Protein AF-A0A7J8YJQ6-F1 (afdb_monomer_lite)

Sequence (64 aa):
MFKFKAGEYSEREGYNGSEFVPTYEDKDGDWMLVGDVPWEMFTNSCKKLRIMKGSEARGLGCVV

Foldseek 3Di:
DDPDDWADQDQQAGGDDDQKFKWFQFQVRDIEGVPNDDPVRCVVTGDDIDIDGLVVCVVRRHND

Secondary structure (DSSP, 8-state):
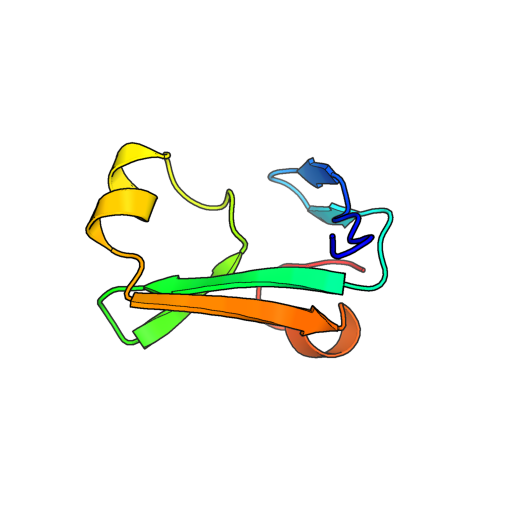-------EEETTTEEES-SEEEEEE-SSS-EEETTSS-HHHHHHH--EEEEEEGGGSGGGT---

Structure (mmCIF, N/CA/C/O backbone):
data_AF-A0A7J8YJQ6-F1
#
_entry.id   AF-A0A7J8YJQ6-F1
#
loop_
_atom_site.group_PDB
_atom_site.id
_atom_site.type_symbol
_atom_site.label_atom_id
_atom_site.label_alt_id
_atom_site.label_comp_id
_atom_site.label_asym_id
_atom_site.label_entity_id
_atom_site.label_seq_id
_atom_site.pdbx_PDB_ins_code
_atom_site.Cartn_x
_atom_site.Cartn_y
_atom_site.Cartn_z
_atom_site.occupancy
_atom_site.B_iso_or_equiv
_atom_site.auth_seq_id
_atom_site.auth_comp_id
_atom_site.auth_asym_id
_atom_site.auth_atom_id
_atom_site.pdbx_PDB_model_num
ATOM 1 N N . MET A 1 1 ? 7.039 20.335 -7.787 1.00 68.69 1 MET A N 1
ATOM 2 C CA . MET A 1 1 ? 6.205 19.137 -8.026 1.00 68.69 1 MET A CA 1
ATOM 3 C C . MET A 1 1 ? 7.114 17.918 -7.973 1.00 68.69 1 MET A C 1
ATOM 5 O O . MET A 1 1 ? 8.134 17.932 -8.654 1.00 68.69 1 MET A O 1
ATOM 9 N N . PHE A 1 2 ? 6.813 16.917 -7.148 1.00 71.62 2 PHE A N 1
ATOM 10 C CA . PHE A 1 2 ? 7.630 15.702 -7.062 1.00 71.62 2 PHE A CA 1
ATOM 11 C C . PHE A 1 2 ? 7.486 14.872 -8.346 1.00 71.62 2 PHE A C 1
ATOM 13 O O . PHE A 1 2 ? 6.371 14.634 -8.805 1.00 71.62 2 PHE A O 1
ATOM 20 N N . LYS A 1 3 ? 8.610 14.451 -8.939 1.00 79.19 3 LYS A N 1
ATOM 21 C CA . LYS A 1 3 ? 8.632 13.516 -10.073 1.00 79.19 3 LYS A CA 1
ATOM 22 C C . LYS A 1 3 ? 8.720 12.094 -9.524 1.00 79.19 3 LYS A C 1
ATOM 24 O O . LYS A 1 3 ? 9.808 11.544 -9.414 1.00 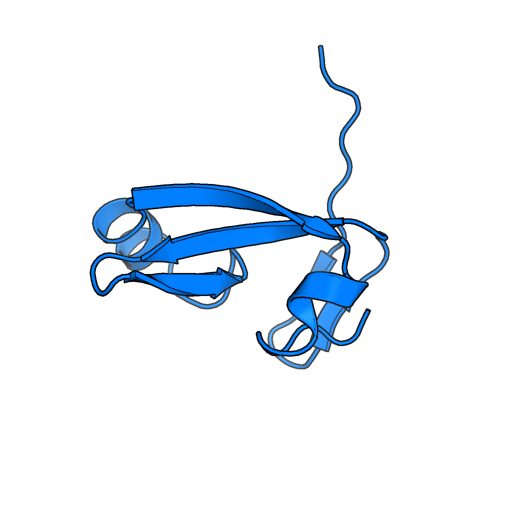79.19 3 LYS A O 1
ATOM 29 N N . PHE A 1 4 ? 7.576 11.539 -9.142 1.00 80.31 4 PHE A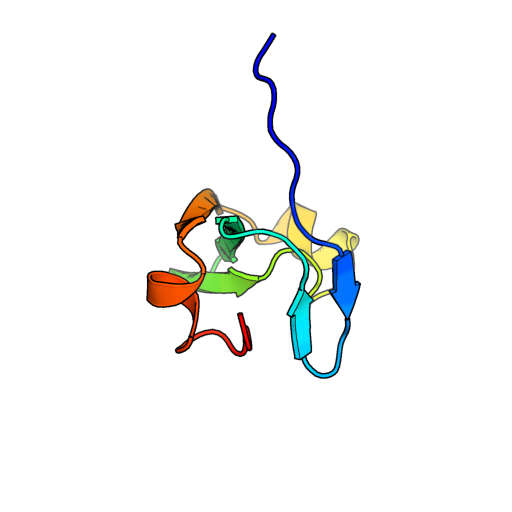 N 1
ATOM 30 C CA . PHE A 1 4 ? 7.459 10.157 -8.691 1.00 80.31 4 PHE A CA 1
ATOM 31 C C . PHE A 1 4 ? 6.675 9.341 -9.720 1.00 80.31 4 PHE A C 1
ATOM 33 O O . PHE A 1 4 ? 5.647 9.799 -10.219 1.00 80.31 4 PHE A O 1
ATOM 40 N N . LYS A 1 5 ? 7.171 8.143 -10.035 1.00 80.56 5 LYS A N 1
ATOM 41 C CA . LYS A 1 5 ? 6.462 7.137 -10.828 1.00 80.56 5 LYS A CA 1
ATOM 42 C C . LYS A 1 5 ? 6.454 5.829 -10.041 1.00 80.56 5 LYS A C 1
ATOM 44 O O . LYS A 1 5 ? 7.512 5.247 -9.801 1.00 80.56 5 LYS A O 1
ATOM 49 N N . ALA A 1 6 ? 5.267 5.399 -9.631 1.00 83.44 6 ALA A N 1
ATOM 50 C CA . ALA A 1 6 ? 5.060 4.042 -9.147 1.00 83.44 6 ALA A CA 1
ATOM 51 C C . ALA A 1 6 ? 5.064 3.067 -10.332 1.00 83.44 6 ALA A C 1
ATOM 53 O O . ALA A 1 6 ? 4.821 3.476 -11.470 1.00 83.44 6 ALA A O 1
ATOM 54 N N . GLY A 1 7 ? 5.349 1.798 -10.046 1.00 84.62 7 GLY A N 1
ATOM 55 C CA . GLY A 1 7 ? 5.129 0.714 -10.999 1.00 84.62 7 GLY A CA 1
ATOM 56 C C . GLY A 1 7 ? 3.639 0.489 -11.270 1.00 84.62 7 GLY A C 1
ATOM 57 O O . GLY A 1 7 ? 2.778 1.126 -10.656 1.00 84.62 7 GLY A O 1
ATOM 58 N N . GLU A 1 8 ? 3.330 -0.443 -12.163 1.00 85.81 8 GLU A N 1
ATOM 59 C CA . GLU A 1 8 ? 1.962 -0.925 -12.362 1.00 85.81 8 GLU A CA 1
ATOM 60 C C . GLU A 1 8 ? 1.644 -2.013 -11.340 1.00 85.81 8 GLU A C 1
ATOM 62 O O . GLU A 1 8 ? 2.464 -2.898 -11.103 1.00 85.81 8 GLU A O 1
ATOM 67 N N . TYR A 1 9 ? 0.465 -1.931 -10.725 1.00 86.88 9 TYR A N 1
ATOM 68 C CA . TYR A 1 9 ? -0.025 -2.954 -9.808 1.00 86.88 9 TYR A CA 1
ATOM 69 C C . TYR A 1 9 ? -0.677 -4.101 -10.585 1.00 86.88 9 TYR A C 1
ATOM 71 O O . TYR A 1 9 ? -1.479 -3.870 -11.492 1.00 86.88 9 TYR A O 1
ATOM 79 N N . SER A 1 10 ? -0.383 -5.333 -10.183 1.00 87.38 10 SER A N 1
ATOM 80 C CA . SER A 1 10 ? -1.089 -6.540 -10.598 1.00 87.38 10 SER A CA 1
ATOM 81 C C . SER A 1 10 ? -1.438 -7.383 -9.374 1.00 87.38 10 SER A C 1
ATOM 83 O O . SER A 1 10 ? -0.638 -7.510 -8.452 1.00 87.38 10 SER A O 1
ATOM 85 N N . GLU A 1 11 ? -2.598 -8.033 -9.389 1.00 81.81 11 GLU A N 1
ATOM 86 C CA . GLU A 1 11 ? -3.047 -8.877 -8.269 1.00 81.81 11 GLU A CA 1
ATOM 87 C C . GLU A 1 11 ? -2.136 -10.095 -8.024 1.00 81.81 11 GLU A C 1
ATOM 89 O O . GLU A 1 11 ? -2.160 -10.685 -6.949 1.00 81.81 11 GLU A O 1
ATOM 94 N N . ARG A 1 12 ? -1.351 -10.513 -9.030 1.00 81.62 12 ARG A N 1
ATOM 95 C CA . ARG A 1 12 ? -0.476 -11.694 -8.933 1.00 81.62 12 ARG A CA 1
ATOM 96 C C . ARG A 1 12 ? 0.921 -11.374 -8.416 1.00 81.62 12 ARG A C 1
ATOM 98 O O . ARG A 1 12 ? 1.509 -12.216 -7.748 1.00 81.62 12 ARG A O 1
ATOM 105 N N . GLU A 1 13 ? 1.466 -10.217 -8.782 1.00 80.12 13 GLU A N 1
ATOM 106 C CA . GLU A 1 13 ? 2.886 -9.887 -8.568 1.00 80.12 13 GLU A CA 1
ATOM 107 C C . GLU A 1 13 ? 3.085 -8.594 -7.755 1.00 80.12 13 GLU A C 1
ATOM 109 O O . GLU A 1 13 ? 4.218 -8.211 -7.448 1.00 80.12 13 GLU A O 1
ATOM 114 N N . GLY A 1 14 ? 1.993 -7.909 -7.401 1.00 84.69 14 GLY A N 1
ATOM 115 C CA . GLY A 1 14 ? 2.028 -6.584 -6.798 1.00 84.69 14 GLY A CA 1
ATOM 116 C C . GLY A 1 14 ? 2.500 -5.536 -7.803 1.00 84.69 14 GLY A C 1
ATOM 117 O O . GLY A 1 14 ? 2.161 -5.588 -8.988 1.00 84.69 14 GLY A O 1
ATOM 118 N N . TYR A 1 15 ? 3.281 -4.567 -7.330 1.00 87.06 15 TYR A N 1
ATOM 119 C CA . TYR A 1 15 ? 3.848 -3.522 -8.178 1.00 87.06 15 TYR A CA 1
ATOM 120 C C . TYR A 1 15 ? 5.054 -4.023 -8.976 1.00 87.06 15 TYR A C 1
ATOM 122 O O . TYR A 1 15 ? 5.980 -4.566 -8.384 1.00 87.06 15 TYR A O 1
ATOM 130 N N . ASN A 1 16 ? 5.078 -3.763 -10.288 1.00 81.44 16 ASN A N 1
ATOM 131 C CA . ASN A 1 16 ? 6.197 -4.057 -11.189 1.00 81.44 16 ASN A CA 1
ATOM 132 C C . ASN A 1 16 ? 6.602 -2.814 -12.011 1.00 81.44 16 ASN A C 1
ATOM 134 O O . ASN A 1 16 ? 5.767 -1.972 -12.344 1.00 81.44 16 ASN A O 1
ATOM 138 N N . GLY A 1 17 ? 7.889 -2.675 -12.345 1.00 80.75 17 GLY A N 1
ATOM 139 C CA . GLY A 1 17 ? 8.399 -1.586 -13.194 1.00 80.75 17 GLY A CA 1
ATOM 140 C C . GLY A 1 17 ? 8.851 -0.312 -12.463 1.00 80.75 17 GLY A C 1
ATOM 141 O O . GLY A 1 17 ? 9.085 0.709 -13.112 1.00 80.75 17 GLY A O 1
ATOM 142 N N . SER A 1 18 ? 9.002 -0.346 -11.134 1.00 83.31 18 SER A N 1
ATOM 143 C CA . SER A 1 18 ? 9.630 0.729 -10.349 1.00 83.31 18 SER A CA 1
ATOM 144 C C . SER A 1 18 ? 10.355 0.168 -9.125 1.00 83.31 18 SER A C 1
ATOM 146 O O . SER A 1 18 ? 9.884 -0.777 -8.502 1.00 83.31 18 SER A O 1
ATOM 148 N N . GLU A 1 19 ? 11.478 0.783 -8.742 1.00 86.38 19 GLU A N 1
ATOM 149 C CA . GLU A 1 19 ? 12.198 0.463 -7.496 1.00 86.38 19 GLU A CA 1
ATOM 150 C C . GLU A 1 19 ? 11.439 0.905 -6.240 1.00 86.38 19 GLU A C 1
ATOM 152 O O . GLU A 1 19 ? 11.848 0.584 -5.124 1.00 86.38 19 GLU A O 1
ATOM 157 N N . PHE A 1 20 ? 10.361 1.671 -6.402 1.00 88.00 20 PHE A N 1
ATOM 158 C CA . PHE A 1 20 ? 9.562 2.188 -5.308 1.00 88.00 20 PHE A CA 1
ATOM 159 C C . PHE A 1 20 ? 8.134 1.683 -5.394 1.00 88.00 20 PHE A C 1
ATOM 161 O O . PHE A 1 20 ? 7.492 1.754 -6.446 1.00 88.00 20 PHE A O 1
ATOM 168 N N . VAL A 1 21 ? 7.625 1.252 -4.248 1.00 91.44 21 VAL A N 1
ATOM 169 C CA . VAL A 1 21 ? 6.292 0.684 -4.126 1.00 91.44 21 VAL A CA 1
ATOM 170 C C . VAL A 1 21 ? 5.432 1.537 -3.190 1.00 91.44 21 VAL A C 1
ATOM 172 O O . VAL A 1 21 ? 5.879 1.917 -2.101 1.00 91.44 21 VAL A O 1
ATOM 175 N N . PRO A 1 22 ? 4.209 1.893 -3.604 1.00 93.12 22 PRO A N 1
ATOM 176 C CA . PRO A 1 22 ? 3.234 2.517 -2.725 1.00 93.12 22 PRO A CA 1
ATOM 177 C C . PRO A 1 22 ? 2.671 1.494 -1.732 1.00 93.12 22 PRO A C 1
ATOM 179 O O . PRO A 1 22 ? 2.125 0.463 -2.119 1.00 93.12 22 PRO A O 1
ATOM 182 N N . THR A 1 23 ? 2.760 1.814 -0.446 1.00 94.44 23 THR A N 1
ATOM 183 C CA . THR A 1 23 ? 2.216 1.016 0.661 1.00 94.44 23 THR A CA 1
ATOM 184 C C . THR A 1 23 ? 1.382 1.897 1.578 1.00 94.44 23 THR A C 1
ATOM 186 O O . THR A 1 23 ? 1.570 3.121 1.622 1.00 94.44 23 THR A O 1
ATOM 189 N N . TYR A 1 24 ? 0.484 1.281 2.335 1.00 95.56 24 TYR A N 1
ATOM 190 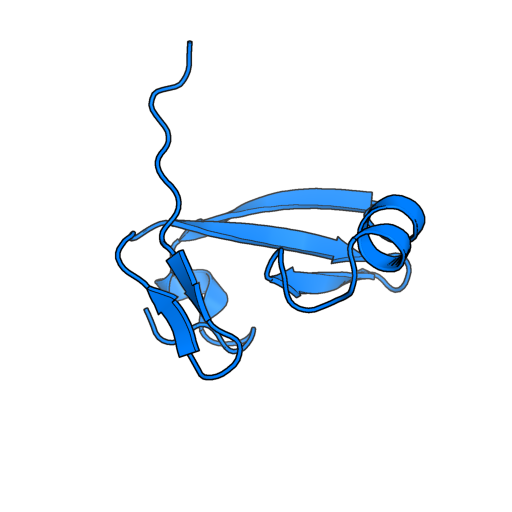C CA . TYR A 1 24 ? -0.275 1.964 3.370 1.00 95.56 24 TYR A CA 1
ATOM 191 C C . TYR A 1 24 ? -0.388 1.120 4.638 1.00 95.56 24 TYR A C 1
ATOM 193 O O . TYR A 1 24 ? -0.354 -0.103 4.579 1.00 95.56 24 TYR A O 1
ATOM 201 N N . GLU A 1 25 ? -0.491 1.798 5.776 1.00 95.56 25 GLU A N 1
ATOM 202 C CA . GLU A 1 25 ? -0.839 1.198 7.064 1.00 95.56 25 GLU A CA 1
ATOM 203 C C . GLU A 1 25 ? -2.359 1.257 7.195 1.00 95.56 25 GLU A C 1
ATOM 205 O O . GLU A 1 25 ? -2.946 2.341 7.068 1.00 95.56 25 GLU A O 1
ATOM 210 N N . ASP A 1 26 ? -2.995 0.113 7.404 1.00 94.94 26 ASP A N 1
ATOM 211 C CA . ASP A 1 26 ? -4.441 0.018 7.548 1.00 94.94 26 ASP A CA 1
ATOM 212 C C . ASP A 1 26 ? -4.906 0.351 8.982 1.00 94.94 26 ASP A C 1
ATOM 214 O O . ASP A 1 26 ? -4.171 0.899 9.811 1.00 94.94 26 ASP A O 1
ATOM 218 N N . LYS A 1 27 ? -6.170 0.053 9.293 1.00 93.56 27 LYS A N 1
ATOM 219 C CA . LYS A 1 27 ? -6.752 0.358 10.602 1.00 93.56 27 LYS A CA 1
ATOM 220 C C . LYS A 1 27 ? -6.214 -0.544 11.718 1.00 93.56 27 LYS A C 1
ATOM 222 O O . LYS A 1 27 ? -6.232 -0.109 12.872 1.00 93.56 27 LYS A O 1
ATOM 227 N N . ASP A 1 28 ? -5.752 -1.739 11.386 1.00 93.56 28 ASP A N 1
ATOM 228 C CA . ASP A 1 28 ? -5.266 -2.750 12.320 1.00 93.56 28 ASP A CA 1
ATOM 229 C C . ASP A 1 28 ? -3.745 -2.613 12.544 1.00 93.56 28 ASP A C 1
ATOM 231 O O . ASP A 1 28 ? -3.201 -3.146 13.511 1.00 93.56 28 ASP A O 1
ATOM 235 N N . GLY A 1 29 ? -3.088 -1.756 11.752 1.00 92.94 29 GLY A N 1
ATOM 236 C CA . GLY A 1 29 ? -1.659 -1.454 11.841 1.00 92.94 29 GLY A CA 1
ATOM 237 C C . GLY A 1 29 ? -0.818 -2.302 10.890 1.00 92.94 29 GLY A C 1
ATOM 238 O O . GLY A 1 29 ? 0.413 -2.242 10.950 1.00 92.94 29 GLY A O 1
ATOM 239 N N . ASP A 1 30 ? -1.475 -3.062 10.015 1.00 92.50 30 ASP A N 1
ATOM 240 C CA . ASP A 1 30 ? -0.830 -3.895 9.017 1.00 92.50 30 ASP A CA 1
ATOM 241 C C . ASP A 1 30 ? -0.425 -3.046 7.813 1.00 92.50 30 ASP A C 1
ATOM 243 O O . ASP A 1 30 ? -1.144 -2.147 7.366 1.00 92.50 30 ASP A O 1
ATOM 247 N N . TRP A 1 31 ? 0.762 -3.331 7.281 1.00 92.62 31 TRP A N 1
ATOM 248 C CA . TRP A 1 31 ? 1.222 -2.725 6.039 1.00 92.62 31 TRP A CA 1
ATOM 249 C C . TRP A 1 31 ? 0.697 -3.526 4.852 1.00 92.62 31 TRP A C 1
ATOM 251 O O . TRP A 1 31 ? 0.890 -4.736 4.787 1.00 92.62 31 TRP A O 1
ATOM 261 N N . MET A 1 32 ? 0.084 -2.837 3.895 1.00 93.31 32 MET A N 1
ATOM 262 C CA . MET A 1 32 ? -0.469 -3.416 2.670 1.00 93.31 32 MET A CA 1
ATOM 263 C C . MET A 1 32 ? 0.001 -2.637 1.437 1.00 93.31 32 MET A C 1
ATOM 265 O O . MET A 1 32 ? 0.415 -1.473 1.546 1.00 93.31 32 MET A O 1
ATOM 269 N N . LEU A 1 33 ? -0.061 -3.251 0.252 1.00 92.38 33 LEU A N 1
ATOM 270 C CA . LEU A 1 33 ? 0.179 -2.547 -1.006 1.00 92.38 33 LEU A CA 1
ATOM 271 C C . LEU A 1 33 ? -1.067 -1.749 -1.381 1.00 92.38 33 LEU A C 1
ATOM 273 O O . LEU A 1 33 ? -2.203 -2.204 -1.247 1.00 92.38 33 LEU A O 1
ATOM 277 N N . VAL A 1 34 ? -0.863 -0.537 -1.892 1.00 92.56 34 VAL A N 1
ATOM 278 C CA . VAL A 1 34 ? -1.981 0.226 -2.458 1.00 92.56 34 VAL A CA 1
ATOM 279 C C . VAL A 1 34 ? -2.521 -0.555 -3.665 1.00 92.56 34 VAL A C 1
ATOM 281 O O . VAL A 1 34 ? -1.790 -0.815 -4.611 1.00 92.56 34 VAL A O 1
ATOM 284 N N . GLY A 1 35 ? -3.794 -0.946 -3.627 1.00 90.75 35 GLY A N 1
ATOM 285 C CA . GLY A 1 35 ? -4.411 -1.787 -4.662 1.00 90.75 35 GLY A CA 1
ATOM 286 C C . GLY A 1 35 ? -4.821 -3.187 -4.197 1.00 90.75 35 GLY A C 1
ATOM 287 O O . GLY A 1 35 ? -5.637 -3.797 -4.878 1.00 90.75 35 GLY A O 1
ATOM 288 N N . ASP A 1 36 ? -4.358 -3.652 -3.028 1.00 89.44 36 ASP A N 1
ATOM 289 C CA . ASP A 1 36 ? -4.728 -4.976 -2.487 1.00 89.44 36 ASP A CA 1
ATOM 290 C C . ASP A 1 36 ? -6.212 -5.098 -2.112 1.00 89.44 36 ASP A C 1
ATOM 292 O O . ASP A 1 36 ? -6.767 -6.196 -2.069 1.00 89.44 36 ASP A O 1
ATOM 296 N N . VAL A 1 37 ? -6.872 -3.974 -1.827 1.00 90.75 37 VAL A N 1
ATOM 297 C CA . VAL A 1 37 ? -8.281 -3.930 -1.423 1.00 90.75 37 VAL A CA 1
ATOM 298 C C . VAL A 1 37 ? -9.074 -2.957 -2.296 1.00 90.75 37 VAL A C 1
ATOM 300 O O . VAL A 1 37 ? -8.504 -2.013 -2.855 1.00 90.75 37 VAL A O 1
ATOM 303 N N . PRO A 1 38 ? -10.409 -3.120 -2.383 1.00 94.00 38 PRO A N 1
ATOM 304 C CA . PRO A 1 38 ? -11.269 -2.162 -3.064 1.00 94.00 38 PRO A CA 1
ATOM 305 C C . PRO A 1 38 ? -11.080 -0.733 -2.544 1.00 94.00 38 PRO A C 1
ATOM 307 O O . PRO A 1 38 ? -10.866 -0.516 -1.350 1.00 94.00 38 PRO A O 1
ATOM 310 N N . TRP A 1 39 ? -11.252 0.250 -3.430 1.00 93.69 39 TRP A N 1
ATOM 311 C CA . TRP A 1 39 ? -11.056 1.670 -3.116 1.00 93.69 39 TRP A CA 1
ATOM 312 C C . TRP A 1 39 ? -11.818 2.134 -1.867 1.00 93.69 39 TRP A C 1
ATOM 314 O O . TRP A 1 39 ? -11.237 2.776 -0.999 1.00 93.69 39 TRP A O 1
ATOM 324 N N . GLU A 1 40 ? -13.088 1.746 -1.735 1.00 94.81 40 GLU A N 1
ATOM 325 C CA . GLU A 1 40 ? -13.921 2.083 -0.572 1.00 94.81 40 GLU A CA 1
ATOM 326 C C . GLU A 1 40 ? -13.371 1.513 0.744 1.00 94.81 40 GLU A C 1
ATOM 328 O O . GLU A 1 40 ? -13.528 2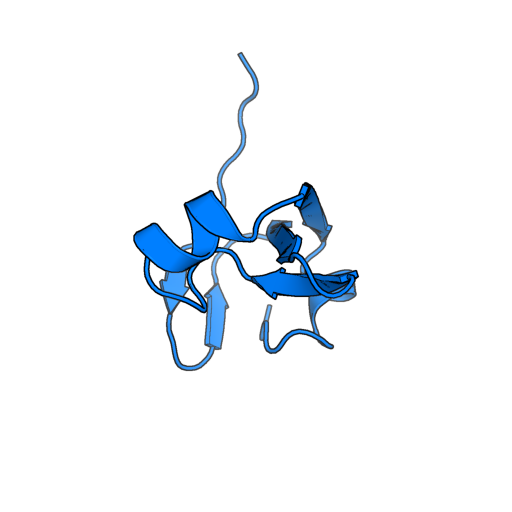.114 1.803 1.00 94.81 40 GLU A O 1
ATOM 333 N N . MET A 1 41 ? -12.714 0.350 0.716 1.00 93.44 41 MET A N 1
ATOM 334 C CA . MET A 1 41 ? -12.081 -0.200 1.916 1.00 93.44 41 MET A CA 1
ATOM 335 C C . MET A 1 41 ? -10.798 0.559 2.243 1.00 93.44 41 MET A C 1
ATOM 337 O O . MET A 1 41 ? -10.590 0.923 3.399 1.00 93.44 41 MET A O 1
ATOM 341 N N . PHE A 1 42 ? -9.984 0.850 1.227 1.00 94.38 42 PHE A N 1
ATOM 342 C CA . PHE A 1 42 ? -8.744 1.608 1.371 1.00 94.38 42 PHE A CA 1
ATOM 343 C C . PHE A 1 42 ? -8.985 2.997 1.977 1.00 94.38 42 PHE A C 1
ATOM 345 O O . PHE A 1 42 ? -8.316 3.372 2.938 1.00 94.38 42 PHE A O 1
ATOM 352 N N . THR A 1 43 ? -9.963 3.753 1.471 1.00 95.00 43 THR A N 1
ATOM 353 C CA . THR A 1 43 ? -10.255 5.108 1.973 1.00 95.00 43 THR A CA 1
ATOM 354 C C . THR A 1 43 ? -10.730 5.116 3.424 1.00 95.00 43 THR A C 1
ATOM 356 O O . THR A 1 43 ? -10.477 6.085 4.137 1.00 95.00 43 THR A O 1
ATOM 359 N N . ASN A 1 44 ? -11.384 4.044 3.875 1.00 95.31 44 ASN A N 1
ATOM 360 C CA . ASN A 1 44 ? -11.880 3.917 5.244 1.00 95.31 44 ASN A CA 1
ATOM 361 C C . ASN A 1 44 ? -10.843 3.348 6.227 1.00 95.31 44 ASN A C 1
ATOM 363 O O . ASN A 1 44 ? -10.946 3.606 7.427 1.00 95.31 44 ASN A O 1
ATOM 367 N N . SER A 1 45 ? -9.871 2.558 5.759 1.00 95.19 45 SER A N 1
ATOM 368 C CA . SER A 1 45 ? -8.886 1.899 6.629 1.00 95.19 45 SER A CA 1
ATOM 369 C C . SER A 1 45 ? -7.517 2.580 6.649 1.00 95.19 45 SER A C 1
ATOM 371 O O . SER A 1 45 ? -6.811 2.461 7.647 1.00 95.19 45 SER A O 1
ATOM 373 N N . CYS A 1 46 ? -7.133 3.299 5.591 1.00 95.94 46 CYS A N 1
ATOM 374 C CA . CYS A 1 46 ? -5.796 3.867 5.450 1.00 95.94 46 CYS A CA 1
ATOM 375 C C . CYS A 1 46 ? -5.499 4.926 6.523 1.00 95.94 46 CYS A C 1
ATOM 377 O O . CYS A 1 46 ? -6.080 6.012 6.538 1.00 95.94 46 CYS A O 1
ATOM 379 N N . LYS A 1 47 ? -4.510 4.642 7.375 1.00 96.25 47 LYS A N 1
ATOM 380 C CA . LYS A 1 47 ? -3.994 5.560 8.400 1.00 96.25 47 LYS A CA 1
ATOM 381 C C . LYS A 1 47 ? -2.743 6.309 7.958 1.00 96.25 47 LYS A C 1
ATOM 383 O O . LYS A 1 47 ? -2.587 7.483 8.294 1.00 96.25 47 LYS A O 1
ATOM 388 N N . LYS A 1 48 ? -1.833 5.648 7.237 1.00 96.38 48 LYS A N 1
ATOM 389 C CA . LYS A 1 48 ? -0.571 6.247 6.766 1.00 96.38 48 LYS A CA 1
ATOM 390 C C . LYS A 1 48 ? -0.231 5.753 5.375 1.00 96.38 48 LYS A C 1
ATOM 392 O O . LYS A 1 48 ? -0.391 4.576 5.090 1.00 96.38 48 LYS A O 1
ATOM 397 N N . LEU A 1 49 ? 0.316 6.641 4.549 1.00 95.00 49 LEU A N 1
ATOM 398 C CA . LEU A 1 49 ? 0.886 6.290 3.252 1.00 95.00 49 LEU A CA 1
ATOM 399 C C . LEU A 1 49 ? 2.406 6.346 3.318 1.00 95.00 49 LEU A C 1
ATOM 401 O O . LEU A 1 49 ? 2.979 7.297 3.856 1.00 95.00 49 LEU A O 1
ATOM 405 N N . ARG A 1 50 ? 3.059 5.340 2.738 1.00 93.69 50 ARG A N 1
ATOM 406 C CA . ARG A 1 50 ? 4.515 5.274 2.631 1.00 93.69 50 ARG A CA 1
ATOM 407 C C . ARG A 1 50 ? 4.920 4.767 1.256 1.00 93.69 50 ARG A C 1
ATOM 409 O O . ARG A 1 50 ? 4.395 3.781 0.753 1.00 93.69 50 ARG A O 1
ATOM 416 N N . ILE A 1 51 ? 5.909 5.427 0.670 1.00 92.00 51 ILE A N 1
ATOM 417 C CA . ILE A 1 51 ? 6.611 4.923 -0.507 1.00 92.00 51 ILE A CA 1
ATOM 418 C C . ILE A 1 51 ? 7.848 4.190 0.013 1.00 92.00 51 ILE A C 1
ATOM 420 O O . ILE A 1 51 ? 8.729 4.815 0.607 1.00 92.00 51 ILE A O 1
ATOM 424 N N . MET A 1 52 ? 7.880 2.869 -0.142 1.00 91.56 52 MET A N 1
ATOM 425 C CA . MET A 1 52 ? 8.998 2.017 0.278 1.00 91.56 52 MET A CA 1
ATOM 426 C C . MET A 1 52 ? 9.863 1.655 -0.928 1.00 91.56 52 MET A C 1
ATOM 428 O O . MET A 1 52 ? 9.382 1.691 -2.063 1.00 91.56 52 MET A O 1
ATOM 432 N N . LYS A 1 53 ? 11.128 1.277 -0.713 1.00 89.12 53 LYS A N 1
ATOM 433 C CA . LYS A 1 53 ? 11.874 0.569 -1.764 1.00 89.12 53 LYS A CA 1
ATOM 434 C C . LYS A 1 53 ? 11.262 -0.816 -1.967 1.00 89.12 53 LYS A C 1
ATOM 436 O O . LYS A 1 53 ? 10.881 -1.463 -0.995 1.00 89.12 53 LYS A O 1
ATOM 441 N N . GLY A 1 54 ? 11.241 -1.308 -3.202 1.00 86.12 54 GLY A N 1
ATOM 442 C CA . GLY A 1 54 ? 10.749 -2.646 -3.539 1.00 86.12 54 GLY A CA 1
ATOM 443 C C . GLY A 1 54 ? 11.406 -3.737 -2.692 1.00 86.12 54 GLY A C 1
ATOM 444 O O . GLY A 1 54 ? 10.724 -4.600 -2.149 1.00 86.12 54 GLY A O 1
ATOM 445 N N . SER A 1 55 ? 12.710 -3.598 -2.4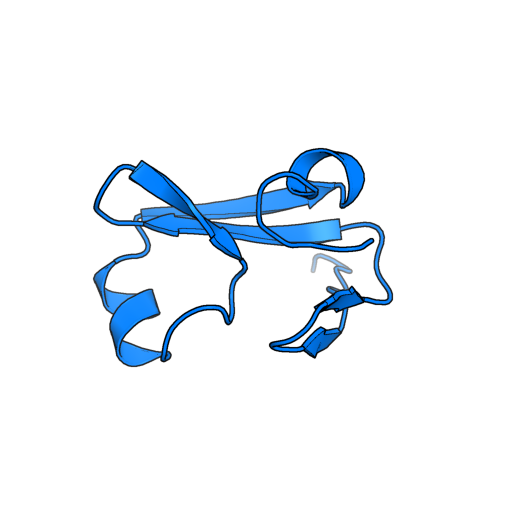31 1.00 85.75 55 SER A N 1
ATOM 446 C CA . SER A 1 55 ? 13.463 -4.492 -1.546 1.00 85.75 55 SER A CA 1
ATOM 447 C C . SER A 1 55 ? 12.931 -4.559 -0.107 1.00 85.75 55 SER A C 1
ATOM 449 O O . SER A 1 55 ? 13.053 -5.600 0.529 1.00 85.75 55 SER A O 1
ATOM 451 N N . GLU A 1 56 ? 12.360 -3.469 0.419 1.00 86.62 56 GLU A N 1
ATOM 452 C CA . GLU A 1 56 ? 11.767 -3.416 1.767 1.00 86.62 56 GLU A CA 1
ATOM 453 C C . GLU A 1 56 ? 10.361 -4.033 1.804 1.00 86.62 56 GLU A C 1
ATOM 455 O O . GLU A 1 56 ? 9.909 -4.476 2.856 1.00 86.62 56 GLU A O 1
ATOM 460 N N . ALA A 1 57 ? 9.677 -4.088 0.660 1.00 85.06 57 ALA A N 1
ATOM 461 C CA . ALA A 1 57 ? 8.285 -4.515 0.550 1.00 85.06 57 ALA A CA 1
ATOM 462 C C . ALA A 1 57 ? 8.100 -5.956 0.052 1.00 85.06 57 ALA A C 1
ATOM 464 O O . ALA A 1 57 ? 6.970 -6.403 -0.135 1.00 85.06 57 ALA A O 1
ATOM 465 N N . ARG A 1 58 ? 9.188 -6.717 -0.122 1.00 82.75 58 ARG A N 1
ATOM 466 C CA . ARG A 1 58 ? 9.132 -8.134 -0.538 1.00 82.75 58 ARG A CA 1
ATOM 467 C C . ARG A 1 58 ? 8.302 -9.004 0.415 1.00 82.75 58 ARG A C 1
ATOM 469 O O . ARG A 1 58 ? 7.721 -9.995 -0.007 1.00 82.75 58 ARG A O 1
ATOM 476 N N . GLY A 1 59 ? 8.218 -8.622 1.692 1.00 80.94 59 GLY A N 1
ATOM 477 C CA . GLY A 1 59 ? 7.377 -9.289 2.694 1.00 80.94 59 GLY A CA 1
ATOM 478 C C . GLY A 1 59 ? 5.875 -9.002 2.567 1.00 80.94 59 GLY A C 1
ATOM 479 O O . GLY A 1 59 ? 5.089 -9.675 3.221 1.00 80.94 59 GLY A O 1
ATOM 480 N N . LEU A 1 60 ? 5.480 -8.036 1.732 1.00 81.00 60 LEU A N 1
ATOM 481 C CA . LEU A 1 60 ? 4.091 -7.606 1.528 1.00 81.00 60 LEU A CA 1
ATOM 482 C C . LEU A 1 60 ? 3.490 -8.160 0.224 1.00 81.00 60 LEU A C 1
ATOM 484 O O . LEU A 1 60 ? 2.503 -7.635 -0.269 1.00 81.00 60 LEU A O 1
ATOM 488 N N . GLY A 1 61 ? 4.112 -9.179 -0.380 1.00 72.06 61 GLY A N 1
ATOM 489 C CA . GLY A 1 61 ? 3.653 -9.762 -1.648 1.00 72.06 61 GLY A CA 1
ATOM 490 C C . GLY A 1 61 ? 4.133 -9.030 -2.906 1.00 72.06 61 GLY A C 1
ATOM 491 O O . GLY A 1 61 ? 3.739 -9.399 -4.007 1.00 72.06 61 GLY A O 1
ATOM 492 N N . CYS A 1 62 ? 5.011 -8.030 -2.774 1.00 71.75 62 CYS A N 1
ATOM 493 C CA . CYS A 1 62 ? 5.599 -7.343 -3.922 1.00 71.75 62 CYS A CA 1
ATOM 494 C C . CYS A 1 62 ? 6.806 -8.116 -4.479 1.00 71.75 62 CYS A C 1
ATOM 496 O O . CYS A 1 62 ? 7.738 -8.420 -3.732 1.00 71.75 62 CYS A O 1
ATOM 498 N N . VAL A 1 63 ? 6.820 -8.403 -5.787 1.00 64.81 63 VAL A N 1
ATOM 499 C CA . VAL A 1 63 ? 7.846 -9.261 -6.428 1.00 64.81 63 VAL A CA 1
ATOM 500 C C . VAL A 1 63 ? 9.000 -8.471 -7.088 1.00 64.81 63 VAL A C 1
ATOM 502 O O . VAL A 1 63 ? 9.880 -9.062 -7.708 1.00 64.81 63 VAL A O 1
ATOM 505 N N . VAL A 1 64 ? 9.057 -7.145 -6.913 1.00 59.19 64 VAL A N 1
ATOM 506 C CA . VAL A 1 64 ? 10.160 -6.277 -7.403 1.00 59.19 64 VAL A CA 1
ATOM 507 C C . VAL A 1 64 ? 11.537 -6.616 -6.840 1.00 59.19 64 VAL A C 1
ATOM 509 O O . VAL A 1 64 ? 11.683 -6.884 -5.619 1.00 59.19 64 VAL A O 1
#

Organism: Gossypium aridum (NCBI:txid34290)

Radius of gyration: 11.26 Å; chains: 1; bounding box: 27×31×26 Å

pLDDT: mean 87.26, std 8.15, range [59.19, 96.38]

InterPro domains:
  IPR003311 AUX/IAA protein [PTHR31734] (1-57)
  IPR033389 AUX/IAA domain [PF02309] (13-61)
  IPR053793 PB1-like domain [PS51745] (1-54)